Protein AF-A0AA97FKF9-F1 (afdb_monomer)

Nearest PDB structures (foldseek):
  6x8n-assembly2_B  TM=4.352E-01  e=8.289E-02  synthetic construct
  6s37-assembly1_A  TM=6.309E-01  e=6.784E-01  Pseudomonas putida KT2440
  2b0h-assembly1_A  TM=5.850E-01  e=4.011E-01  Mus musculus
  7zly-assembly1_A  TM=5.526E-01  e=2.156E+00  Homo sapiens
  4e17-assembly1_A  TM=4.657E-01  e=2.660E+00  Gallus gallus

Structure (mmCIF, N/CA/C/O backbone):
data_AF-A0AA97FKF9-F1
#
_entry.id   AF-A0AA97FKF9-F1
#
loop_
_atom_site.group_PDB
_atom_site.id
_atom_site.type_symbol
_atom_site.label_atom_id
_atom_site.label_alt_id
_atom_site.label_comp_id
_atom_site.label_asym_id
_atom_site.label_entity_id
_atom_site.label_seq_id
_atom_site.pdbx_PDB_ins_code
_atom_site.Cartn_x
_atom_site.Cartn_y
_atom_site.Cartn_z
_atom_site.occupancy
_atom_site.B_iso_or_equiv
_atom_site.auth_seq_id
_atom_site.auth_comp_id
_atom_site.auth_asym_id
_atom_site.auth_atom_id
_atom_site.pdbx_PDB_model_num
ATOM 1 N N . MET A 1 1 ? 4.760 22.355 73.974 1.00 39.88 1 MET A N 1
ATOM 2 C CA . MET A 1 1 ? 5.443 22.069 72.696 1.00 39.88 1 MET A CA 1
ATOM 3 C C . MET A 1 1 ? 4.393 22.141 71.599 1.00 39.88 1 MET A C 1
ATOM 5 O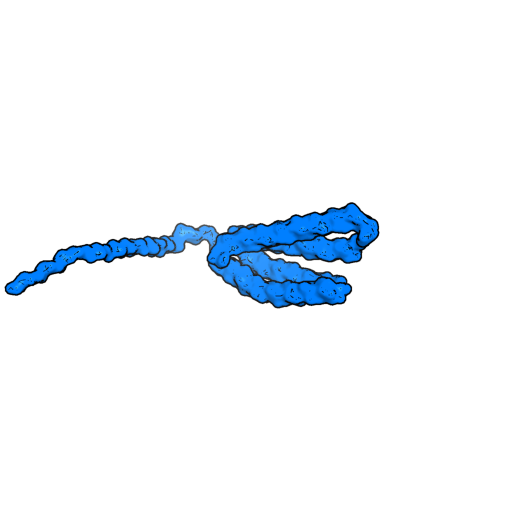 O . MET A 1 1 ? 3.501 21.307 71.565 1.00 39.88 1 MET A O 1
ATOM 9 N N . ALA A 1 2 ? 4.403 23.220 70.820 1.00 43.25 2 ALA A N 1
ATOM 10 C CA . ALA A 1 2 ? 3.542 23.407 69.657 1.00 43.25 2 ALA A CA 1
ATOM 11 C C . ALA A 1 2 ? 4.286 22.926 68.407 1.00 43.25 2 ALA A C 1
ATOM 13 O O . ALA A 1 2 ? 5.495 23.111 68.357 1.00 43.25 2 ALA A O 1
ATOM 14 N N . ILE A 1 3 ? 3.570 22.388 67.415 1.00 48.09 3 ILE A N 1
ATOM 15 C CA . ILE A 1 3 ? 3.771 22.641 65.977 1.00 48.09 3 ILE A CA 1
ATOM 16 C C . ILE A 1 3 ? 2.455 22.281 65.269 1.00 48.09 3 ILE A C 1
ATOM 18 O O . ILE A 1 3 ? 1.991 21.145 65.302 1.00 48.09 3 ILE A O 1
ATOM 22 N N . ARG A 1 4 ? 1.853 23.300 64.649 1.00 49.41 4 ARG A N 1
ATOM 23 C CA . ARG A 1 4 ? 0.804 23.207 63.629 1.00 49.41 4 ARG A CA 1
ATOM 24 C C . ARG A 1 4 ? 1.463 22.911 62.273 1.00 49.41 4 ARG A C 1
ATOM 26 O O . ARG A 1 4 ? 2.506 23.492 61.982 1.00 49.41 4 ARG A O 1
ATOM 33 N N . ARG A 1 5 ? 0.825 22.098 61.430 1.00 48.56 5 ARG A N 1
ATOM 34 C CA . ARG A 1 5 ? 0.983 22.085 59.958 1.00 48.56 5 ARG A CA 1
ATOM 35 C C . ARG A 1 5 ? -0.424 21.860 59.383 1.00 48.56 5 ARG A C 1
ATOM 37 O O . ARG A 1 5 ? -0.955 20.774 59.554 1.00 48.56 5 ARG A O 1
ATOM 44 N N . THR A 1 6 ? -1.230 22.877 59.071 1.00 41.66 6 THR A N 1
ATOM 45 C CA . THR A 1 6 ? -1.260 23.718 57.851 1.00 41.66 6 THR A CA 1
ATOM 46 C C . THR A 1 6 ? -1.144 22.937 56.533 1.00 41.66 6 THR A C 1
ATOM 48 O O . THR A 1 6 ? -0.046 22.633 56.085 1.00 41.66 6 THR A O 1
ATOM 51 N N . THR A 1 7 ? -2.320 22.633 55.967 1.00 48.56 7 THR A N 1
ATOM 52 C CA . THR A 1 7 ? -2.782 22.891 54.583 1.00 48.56 7 THR A CA 1
ATOM 53 C C . THR A 1 7 ? -1.856 22.582 53.400 1.00 48.56 7 THR A C 1
ATOM 55 O O . THR A 1 7 ? -0.799 23.195 53.279 1.00 48.56 7 THR A O 1
ATOM 58 N N . LYS A 1 8 ? -2.355 21.765 52.454 1.00 44.78 8 LYS A N 1
ATOM 59 C CA . LYS A 1 8 ? -2.480 22.022 50.992 1.00 44.78 8 LYS A CA 1
ATOM 60 C C . LYS A 1 8 ? -3.014 20.745 50.301 1.00 44.78 8 LYS A C 1
ATOM 62 O O . LYS A 1 8 ? -2.507 19.669 50.579 1.00 44.78 8 LYS A O 1
ATOM 67 N N . THR A 1 9 ? -4.202 20.785 49.681 1.00 46.09 9 THR A N 1
ATOM 68 C CA . THR A 1 9 ? -4.414 20.850 48.207 1.00 46.09 9 THR A CA 1
ATOM 69 C C . THR A 1 9 ? -3.749 19.660 47.488 1.00 46.09 9 THR A C 1
ATOM 71 O O . THR A 1 9 ? -2.540 19.528 47.567 1.00 46.09 9 THR A O 1
ATOM 74 N N . ALA A 1 10 ? -4.434 18.744 46.800 1.00 45.16 10 ALA A N 1
ATOM 75 C CA . ALA A 1 10 ? -5.509 18.946 45.839 1.00 45.16 10 ALA A CA 1
ATOM 76 C C . ALA A 1 10 ? -6.422 17.706 45.742 1.00 45.16 10 ALA A C 1
ATOM 78 O O . ALA A 1 10 ? -5.940 16.590 45.561 1.00 45.16 10 ALA A O 1
ATOM 79 N N . LEU A 1 11 ? -7.743 17.916 45.800 1.00 43.38 11 LEU A N 1
ATOM 80 C CA . LEU A 1 11 ? -8.673 17.046 45.083 1.00 43.38 11 LEU A CA 1
ATOM 81 C C . LEU A 1 11 ? -8.410 17.302 43.596 1.00 43.38 11 LEU A C 1
ATOM 83 O O . LEU A 1 11 ? -8.825 18.329 43.060 1.00 43.38 11 LEU A O 1
ATOM 87 N N . LEU A 1 12 ? -7.656 16.410 42.960 1.00 43.84 12 LEU A N 1
ATOM 88 C CA . LEU A 1 12 ? -7.642 16.312 41.511 1.00 43.84 12 LEU A CA 1
ATOM 89 C C . LEU A 1 12 ? -9.036 15.872 41.080 1.00 43.84 12 LEU A C 1
ATOM 91 O O . LEU A 1 12 ? -9.574 14.876 41.566 1.00 43.84 12 LEU A O 1
ATOM 95 N N . ALA A 1 13 ? -9.621 16.710 40.232 1.00 41.50 13 ALA A N 1
ATOM 96 C CA . ALA A 1 13 ? -10.889 16.500 39.581 1.00 41.50 13 ALA A CA 1
ATOM 97 C C . ALA A 1 13 ? -10.951 15.076 39.027 1.00 41.50 13 ALA A C 1
ATOM 99 O O . ALA A 1 13 ? -10.149 14.692 38.178 1.00 41.50 13 ALA A O 1
ATOM 100 N N . ALA A 1 14 ? -11.932 14.312 39.502 1.00 45.28 14 ALA A N 1
ATOM 101 C CA . ALA A 1 14 ? -12.481 13.227 38.723 1.00 45.28 14 ALA A CA 1
ATOM 102 C C . ALA A 1 14 ? -13.047 13.865 37.450 1.00 45.28 14 ALA A C 1
ATOM 104 O O . ALA A 1 14 ? -14.180 14.345 37.431 1.00 45.28 14 ALA A O 1
ATOM 105 N N . THR A 1 15 ? -12.238 13.927 36.393 1.00 48.97 15 THR A N 1
ATOM 106 C CA . THR A 1 15 ? -12.764 13.918 35.036 1.00 48.97 15 THR A CA 1
ATOM 107 C C . THR A 1 15 ? -13.501 12.601 34.922 1.00 48.97 15 THR A C 1
ATOM 109 O O . THR A 1 15 ? -12.915 11.552 34.662 1.00 48.97 15 THR A O 1
ATOM 112 N N . ALA A 1 16 ? -14.793 12.657 35.230 1.00 45.09 16 ALA A N 1
ATOM 113 C CA . ALA A 1 16 ? -15.748 11.712 34.721 1.00 45.09 16 ALA A CA 1
ATOM 114 C C . ALA A 1 16 ? -15.509 11.665 33.210 1.00 45.09 16 ALA A C 1
ATOM 116 O O . ALA A 1 16 ? -15.941 12.560 32.485 1.00 45.09 16 ALA A O 1
ATOM 117 N N . LEU A 1 17 ? -14.778 10.645 32.744 1.00 44.97 17 LEU A N 1
ATOM 118 C CA . LEU A 1 17 ? -15.067 10.076 31.444 1.00 44.97 17 LEU A CA 1
ATOM 119 C C . LEU A 1 17 ? -16.537 9.702 31.551 1.00 44.97 17 LEU A C 1
ATOM 121 O O . LEU A 1 17 ? -16.905 8.703 32.171 1.00 44.97 17 LEU A O 1
ATOM 125 N N . ALA A 1 18 ? -17.382 10.602 31.061 1.00 46.38 18 ALA A N 1
ATOM 126 C CA . ALA A 1 18 ? -18.738 10.272 30.736 1.00 46.38 18 ALA A CA 1
ATOM 127 C C . ALA A 1 18 ? -18.623 9.121 29.738 1.00 46.38 18 ALA A C 1
ATOM 129 O O . ALA A 1 18 ? -18.346 9.325 28.560 1.00 46.38 18 ALA A O 1
ATOM 130 N N . LEU A 1 19 ? -18.778 7.905 30.261 1.00 52.09 19 LEU A N 1
ATOM 131 C CA . LEU A 1 19 ? -19.408 6.796 29.576 1.00 52.09 19 LEU A CA 1
ATOM 132 C C . LEU A 1 19 ? -20.719 7.348 29.013 1.00 52.09 19 LEU A C 1
ATOM 134 O O . LEU A 1 19 ? -21.759 7.296 29.668 1.00 52.09 19 LEU A O 1
ATOM 138 N N . LEU A 1 20 ? -20.641 7.985 27.846 1.00 51.16 20 LEU A N 1
ATOM 139 C CA . LEU A 1 20 ? -21.809 8.271 27.045 1.00 51.16 20 LEU A CA 1
ATOM 140 C C . LEU A 1 20 ? -22.305 6.898 26.595 1.00 51.16 20 LEU A C 1
ATOM 142 O O . LEU A 1 20 ? -21.580 6.190 25.894 1.00 51.16 20 LEU A O 1
ATOM 146 N N . PRO A 1 21 ? -23.485 6.461 27.061 1.00 50.97 21 PRO A N 1
ATOM 147 C CA . PRO A 1 21 ? -24.039 5.207 26.611 1.00 50.97 21 PRO A CA 1
ATOM 148 C C . PRO A 1 21 ? -24.312 5.337 25.116 1.00 50.97 21 PRO A C 1
ATOM 150 O O . PRO A 1 21 ? -24.820 6.358 24.654 1.00 50.97 21 PRO A O 1
ATOM 153 N N . ALA A 1 22 ? -23.962 4.278 24.397 1.00 54.69 22 ALA A N 1
ATOM 154 C CA . ALA A 1 22 ? -24.320 3.973 23.025 1.00 54.69 22 ALA A CA 1
ATOM 155 C C . ALA A 1 22 ? -25.791 4.309 22.702 1.00 54.69 22 ALA A C 1
ATOM 157 O O . ALA A 1 22 ? -26.674 3.459 22.795 1.00 54.69 22 ALA A O 1
ATOM 158 N N . LEU A 1 23 ? -26.058 5.560 22.322 1.00 54.62 23 LEU A N 1
ATOM 159 C CA . LEU A 1 23 ? -27.388 6.053 21.961 1.00 54.62 23 LEU A CA 1
ATOM 160 C C . LEU A 1 23 ? -27.372 6.708 20.572 1.00 5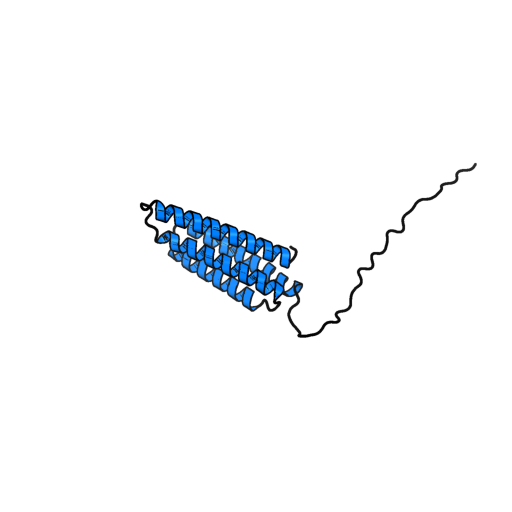4.62 23 LEU A C 1
ATOM 162 O O . LEU A 1 23 ? -27.851 7.817 20.369 1.00 54.62 23 LEU A O 1
ATOM 166 N N . SER A 1 24 ? -26.819 5.990 19.598 1.00 50.91 24 SER A N 1
ATOM 167 C CA . SER A 1 24 ? -27.223 6.082 18.190 1.00 50.91 24 SER A CA 1
ATOM 168 C C . SER A 1 24 ? -26.948 4.751 17.493 1.00 50.91 24 SER A C 1
ATOM 170 O O . SER A 1 24 ? -26.143 4.623 16.583 1.00 50.91 24 SER A O 1
ATOM 172 N N . ALA A 1 25 ? -27.685 3.727 17.922 1.00 58.06 25 ALA A N 1
ATOM 173 C CA . ALA A 1 25 ? -28.095 2.697 16.987 1.00 58.06 25 ALA A CA 1
ATOM 174 C C . ALA A 1 25 ? -28.976 3.366 15.915 1.00 58.06 25 ALA A C 1
ATOM 176 O O . ALA A 1 25 ? -30.182 3.514 16.095 1.00 58.06 25 ALA A O 1
ATOM 177 N N . CYS A 1 26 ? -28.354 3.791 14.820 1.00 48.88 26 CYS A N 1
ATOM 178 C CA . CYS A 1 26 ? -29.000 3.958 13.527 1.00 48.88 26 CYS A CA 1
ATOM 179 C C . CYS A 1 26 ? -28.079 3.292 12.495 1.00 48.88 26 CYS A C 1
ATOM 181 O O . CYS A 1 26 ? -27.107 3.899 12.074 1.00 48.88 26 CYS A O 1
ATOM 183 N N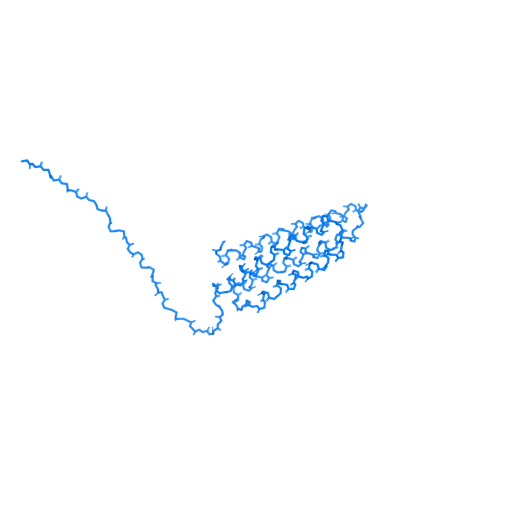 . ALA A 1 27 ? -28.420 2.045 12.135 1.00 49.78 27 ALA A N 1
ATOM 184 C CA . ALA A 1 27 ? -27.708 1.092 11.266 1.00 49.78 27 ALA A CA 1
ATOM 185 C C . ALA A 1 27 ? -26.501 0.383 11.920 1.00 49.78 27 ALA A C 1
ATOM 187 O O . ALA A 1 27 ? -25.515 1.002 12.291 1.00 49.78 27 ALA A O 1
ATOM 188 N N . GLY A 1 28 ? -26.594 -0.939 12.099 1.00 59.25 28 GLY A N 1
ATOM 189 C CA . GLY A 1 28 ? -25.538 -1.769 12.690 1.00 59.25 28 GLY A CA 1
ATOM 190 C C . GLY A 1 28 ? -24.342 -1.955 11.756 1.00 59.25 28 GLY A C 1
ATOM 191 O O . GLY A 1 28 ? -24.239 -2.996 11.116 1.00 59.25 28 GLY A O 1
ATOM 192 N N . GLY A 1 29 ? -23.479 -0.944 11.674 1.00 74.94 29 GLY A N 1
ATOM 193 C CA . GLY A 1 29 ? -22.176 -1.006 11.012 1.00 74.94 29 GLY A CA 1
ATOM 194 C C . GLY A 1 29 ? -21.035 -1.293 11.991 1.00 74.94 29 GLY A C 1
ATOM 195 O O . GLY A 1 29 ? -21.192 -1.156 13.207 1.00 74.94 29 GLY A O 1
ATOM 196 N N . GLN A 1 30 ? -19.891 -1.697 11.444 1.00 90.69 30 GLN A N 1
ATOM 197 C CA . GLN A 1 30 ? -18.630 -1.887 12.163 1.00 90.69 30 GLN A CA 1
ATOM 198 C C . GLN A 1 30 ? -18.183 -0.589 12.855 1.00 90.69 30 GLN A C 1
ATOM 200 O O . GLN A 1 30 ? -18.306 0.507 12.296 1.00 90.69 30 GLN A O 1
ATOM 205 N N . SER A 1 31 ? -17.674 -0.702 14.085 1.00 91.50 31 SER A N 1
ATOM 206 C CA . SER A 1 31 ? -17.102 0.449 14.787 1.00 91.50 31 SER A CA 1
ATOM 207 C C . SER A 1 31 ? -15.762 0.855 14.163 1.00 91.50 31 SER A C 1
ATOM 209 O O . SER A 1 31 ? -15.094 0.027 13.550 1.00 91.50 31 SER A O 1
ATOM 211 N N . VAL A 1 32 ? -15.342 2.113 14.337 1.00 92.50 32 VAL A N 1
ATOM 212 C CA . VAL A 1 32 ? -14.015 2.574 13.876 1.00 92.50 32 VAL A CA 1
ATOM 213 C C . VAL A 1 32 ? -12.905 1.704 14.475 1.00 92.50 32 VAL A C 1
ATOM 215 O O . VAL A 1 32 ? -12.009 1.281 13.760 1.00 92.50 32 VAL A O 1
ATOM 218 N N . ALA A 1 33 ? -13.005 1.355 15.761 1.00 91.88 33 ALA A N 1
ATOM 219 C CA . ALA A 1 33 ? -12.013 0.515 16.432 1.00 91.88 33 ALA A CA 1
ATOM 220 C C . ALA A 1 33 ? -11.929 -0.901 15.835 1.00 91.88 33 ALA A C 1
ATOM 222 O O . ALA A 1 33 ? -10.829 -1.397 15.611 1.00 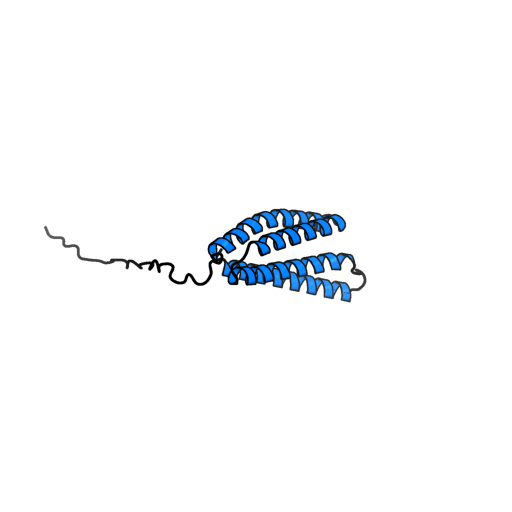91.88 33 ALA A O 1
ATOM 223 N N . ASP A 1 34 ? -13.070 -1.536 15.545 1.00 93.44 34 ASP A N 1
ATOM 224 C CA . ASP A 1 34 ? -13.079 -2.873 14.933 1.00 93.44 34 ASP A CA 1
ATOM 225 C C . ASP A 1 34 ? -12.516 -2.830 13.505 1.00 93.44 34 ASP A C 1
ATOM 227 O O . ASP A 1 34 ? -11.751 -3.705 13.115 1.00 93.44 34 ASP A O 1
ATOM 231 N N . ALA A 1 35 ? -12.865 -1.794 12.735 1.00 94.62 35 ALA A N 1
ATOM 232 C CA . ALA A 1 35 ? -12.339 -1.574 11.390 1.00 94.62 35 ALA A CA 1
ATOM 233 C C . ALA A 1 35 ? -10.819 -1.349 11.397 1.00 94.62 35 ALA A C 1
ATOM 235 O O . ALA A 1 35 ? -10.094 -1.937 10.603 1.00 94.62 35 ALA A O 1
ATOM 236 N N . CYS A 1 36 ? -10.324 -0.533 12.324 1.00 94.19 36 CYS A N 1
ATOM 237 C CA . CYS A 1 36 ? -8.900 -0.258 12.464 1.00 94.19 36 CYS A CA 1
ATOM 238 C C . CYS A 1 36 ? -8.102 -1.464 12.967 1.00 94.19 36 CYS A C 1
ATOM 240 O O . CYS A 1 36 ? -6.951 -1.612 12.574 1.00 94.19 36 CYS A O 1
ATOM 242 N N . SER A 1 37 ? -8.705 -2.359 13.758 1.00 93.69 37 SER A N 1
ATOM 243 C CA . SER A 1 37 ? -8.071 -3.635 14.119 1.00 93.69 37 SER A CA 1
ATOM 244 C C . SER A 1 37 ? -7.823 -4.507 12.886 1.00 93.69 37 SER A C 1
ATOM 246 O O . SER A 1 37 ? -6.764 -5.111 12.782 1.00 93.69 37 SER A O 1
ATOM 248 N N . ILE A 1 38 ? -8.762 -4.536 11.933 1.00 93.88 38 ILE A N 1
ATOM 249 C CA . ILE A 1 38 ? -8.592 -5.262 10.662 1.00 93.88 38 ILE A CA 1
ATOM 250 C C . ILE A 1 38 ? -7.449 -4.654 9.844 1.00 93.88 38 ILE A C 1
ATOM 252 O O . ILE A 1 38 ? -6.630 -5.382 9.290 1.00 93.88 38 ILE A O 1
ATOM 256 N N . VAL A 1 39 ? -7.363 -3.320 9.798 1.00 92.38 39 VAL A N 1
ATOM 257 C CA . VAL A 1 39 ? -6.252 -2.619 9.138 1.00 92.38 39 VAL A CA 1
ATOM 258 C C . VAL A 1 39 ? -4.916 -2.953 9.801 1.00 92.38 39 VAL A C 1
ATOM 260 O O . VAL A 1 39 ? -3.947 -3.226 9.096 1.00 92.38 39 VAL A O 1
ATOM 263 N N . GLU A 1 40 ? -4.840 -2.934 11.132 1.00 90.69 40 GLU A N 1
ATOM 264 C CA . GLU A 1 40 ? -3.617 -3.236 11.885 1.00 90.69 40 GLU A CA 1
ATOM 265 C C . GLU A 1 40 ? -3.150 -4.679 11.638 1.00 90.69 40 GLU A C 1
ATOM 267 O O . GLU A 1 40 ? -1.992 -4.896 11.268 1.00 90.69 40 GLU A O 1
ATOM 272 N N . ASP A 1 41 ? -4.067 -5.643 11.760 1.00 89.50 41 ASP A N 1
ATOM 273 C CA . ASP A 1 41 ? -3.799 -7.061 11.518 1.00 89.50 41 ASP A CA 1
ATOM 274 C C . ASP A 1 41 ? -3.344 -7.292 10.068 1.00 89.50 41 ASP A C 1
ATOM 276 O O . ASP A 1 41 ? -2.294 -7.894 9.829 1.00 89.50 41 ASP A O 1
ATOM 280 N N . GLY A 1 42 ? -4.065 -6.719 9.100 1.00 87.94 42 GLY A N 1
ATOM 281 C CA . GLY A 1 42 ? -3.719 -6.821 7.685 1.00 87.94 42 GLY A CA 1
ATOM 282 C C . GLY A 1 42 ? -2.387 -6.146 7.339 1.00 87.94 42 GLY A C 1
ATOM 283 O O . GLY A 1 42 ? -1.606 -6.664 6.545 1.00 87.94 42 GLY A O 1
ATOM 284 N N . THR A 1 43 ? -2.049 -5.022 7.978 1.00 83.31 43 THR A N 1
ATOM 285 C CA . THR A 1 43 ? -0.762 -4.333 7.760 1.00 83.31 43 THR A CA 1
ATOM 286 C C . THR A 1 43 ? 0.426 -5.174 8.235 1.00 83.31 43 THR A C 1
ATOM 288 O O . THR A 1 43 ? 1.518 -5.100 7.660 1.00 83.31 43 THR A O 1
ATOM 291 N N . ALA A 1 44 ? 0.249 -6.000 9.269 1.00 83.88 44 ALA A N 1
ATOM 292 C CA . ALA A 1 44 ? 1.283 -6.935 9.701 1.00 83.88 44 ALA A CA 1
ATOM 293 C C . ALA A 1 44 ? 1.564 -8.010 8.636 1.00 83.88 44 ALA A C 1
ATOM 295 O O . ALA A 1 44 ? 2.728 -8.348 8.409 1.00 83.88 44 ALA A O 1
ATOM 296 N N . GLU A 1 45 ? 0.523 -8.497 7.955 1.00 79.25 45 GLU A N 1
ATOM 297 C CA . GLU A 1 45 ? 0.644 -9.445 6.841 1.00 79.25 45 GLU A CA 1
ATOM 298 C C . GLU A 1 45 ? 1.318 -8.786 5.627 1.00 79.25 45 GLU A C 1
ATOM 300 O O . GLU A 1 45 ? 2.329 -9.295 5.133 1.00 79.25 45 GLU A O 1
ATOM 305 N N . LEU A 1 46 ? 0.872 -7.580 5.254 1.00 83.50 46 LEU A N 1
ATOM 306 C CA . LEU A 1 46 ? 1.440 -6.805 4.146 1.00 83.50 46 LEU A CA 1
ATOM 307 C C . LEU A 1 46 ? 2.940 -6.531 4.320 1.00 83.50 46 LEU A C 1
ATOM 309 O O . LEU A 1 46 ? 3.688 -6.558 3.347 1.00 83.50 46 LEU A O 1
ATOM 313 N N . ASN A 1 47 ? 3.425 -6.297 5.545 1.00 81.88 47 ASN A N 1
ATOM 314 C CA . ASN A 1 47 ? 4.856 -6.077 5.794 1.00 81.88 47 ASN A CA 1
ATOM 315 C C . ASN A 1 47 ? 5.733 -7.267 5.372 1.00 81.88 47 ASN A C 1
ATOM 317 O O . ASN A 1 47 ? 6.866 -7.070 4.916 1.00 81.88 47 ASN A O 1
ATOM 321 N N . SER A 1 48 ? 5.225 -8.496 5.511 1.00 81.38 48 SER A N 1
ATOM 322 C CA . SER A 1 48 ? 5.929 -9.683 5.025 1.00 81.38 48 SER A CA 1
ATOM 323 C C . SER A 1 48 ? 6.022 -9.644 3.501 1.00 81.38 48 SER A C 1
ATOM 325 O O . SER A 1 48 ? 7.117 -9.734 2.949 1.00 81.38 48 SER A O 1
ATOM 327 N N . SER A 1 49 ? 4.897 -9.405 2.830 1.00 82.81 49 SER A N 1
ATOM 328 C CA . SER A 1 49 ? 4.807 -9.374 1.369 1.00 82.81 49 SER A CA 1
ATOM 329 C C . SER A 1 49 ? 5.614 -8.218 0.745 1.00 82.81 49 SER A C 1
ATOM 331 O O . SER A 1 49 ? 6.289 -8.390 -0.269 1.00 82.81 49 SER A O 1
ATOM 333 N N . LEU A 1 50 ? 5.653 -7.046 1.389 1.00 80.50 50 LEU A N 1
ATOM 334 C CA . LEU A 1 50 ? 6.482 -5.904 0.972 1.00 80.50 50 LEU A CA 1
ATOM 335 C C . LEU A 1 50 ? 7.988 -6.195 1.073 1.00 80.50 50 LEU A C 1
ATOM 337 O O . LEU A 1 50 ? 8.780 -5.695 0.268 1.00 80.50 50 LEU A O 1
ATOM 341 N N . THR A 1 51 ? 8.397 -7.008 2.049 1.00 82.56 51 THR A N 1
ATOM 342 C CA . THR A 1 51 ? 9.796 -7.442 2.187 1.00 82.56 51 THR A CA 1
ATOM 343 C C . THR A 1 51 ? 10.214 -8.329 1.011 1.00 82.56 51 THR A C 1
ATOM 345 O O . THR A 1 51 ? 11.333 -8.196 0.496 1.00 82.56 51 THR A O 1
ATOM 348 N N . ASP A 1 52 ? 9.305 -9.180 0.541 1.00 80.50 52 ASP A N 1
ATOM 349 C CA . ASP A 1 52 ? 9.527 -10.022 -0.633 1.00 80.50 52 ASP A CA 1
ATOM 350 C C . ASP A 1 52 ? 9.607 -9.173 -1.911 1.00 80.50 52 ASP A C 1
ATOM 352 O O . ASP A 1 52 ? 10.574 -9.310 -2.668 1.00 80.50 52 ASP A O 1
ATOM 356 N N . ILE A 1 53 ? 8.700 -8.199 -2.088 1.00 80.00 53 ILE A N 1
ATOM 357 C CA . ILE A 1 53 ? 8.732 -7.256 -3.225 1.00 80.00 53 ILE A CA 1
ATOM 358 C C . ILE A 1 53 ? 10.087 -6.548 -3.306 1.00 80.00 53 ILE A C 1
ATOM 360 O O . ILE A 1 53 ? 10.715 -6.515 -4.366 1.00 80.00 53 ILE A O 1
ATOM 364 N N . SER A 1 54 ? 10.582 -6.020 -2.184 1.00 77.44 54 SER A N 1
ATOM 365 C CA . SER A 1 54 ? 11.893 -5.357 -2.116 1.00 77.44 54 SER A CA 1
ATOM 366 C C . SER A 1 54 ? 13.042 -6.284 -2.545 1.00 77.44 54 SER A C 1
ATOM 368 O O . SER A 1 54 ? 13.977 -5.879 -3.251 1.00 77.44 54 SER A O 1
ATOM 370 N N . SER A 1 55 ? 12.952 -7.566 -2.188 1.00 80.00 55 SER A N 1
ATOM 371 C CA . SER A 1 55 ? 13.924 -8.583 -2.599 1.00 80.00 55 SER A CA 1
ATOM 372 C C . SER A 1 55 ? 13.868 -8.852 -4.109 1.00 80.00 55 SER A C 1
ATOM 374 O O . SER A 1 55 ? 14.912 -8.984 -4.748 1.00 80.00 55 SER A O 1
ATOM 376 N N . SER A 1 56 ? 12.678 -8.852 -4.710 1.00 78.25 56 SER A N 1
ATOM 377 C CA . SER A 1 56 ? 12.486 -9.052 -6.156 1.00 78.25 56 SER A CA 1
ATOM 378 C C . SER A 1 56 ? 12.955 -7.858 -6.987 1.00 78.25 56 SER A C 1
ATOM 380 O O . SER A 1 56 ? 13.658 -8.040 -7.983 1.00 78.25 56 SER A O 1
ATOM 382 N N . VAL A 1 57 ? 12.666 -6.632 -6.529 1.00 75.69 57 VAL A N 1
ATOM 383 C CA . VAL A 1 57 ? 13.175 -5.391 -7.144 1.00 75.69 57 VAL A CA 1
ATOM 384 C C . VAL A 1 57 ? 14.704 -5.398 -7.176 1.00 75.69 57 VAL A C 1
ATOM 386 O O . VAL A 1 57 ? 15.310 -5.119 -8.209 1.00 75.69 57 VAL A O 1
ATOM 389 N N . THR A 1 58 ? 15.351 -5.751 -6.061 1.00 76.88 58 THR A N 1
ATOM 390 C CA . THR A 1 58 ? 16.823 -5.788 -5.985 1.00 76.88 58 THR A CA 1
ATOM 391 C C . THR A 1 58 ? 17.440 -6.962 -6.747 1.00 76.88 58 THR A C 1
ATOM 393 O O . THR A 1 58 ? 18.572 -6.852 -7.221 1.00 76.88 58 THR A O 1
ATOM 396 N N . GLY A 1 59 ? 16.704 -8.066 -6.895 1.00 77.50 59 GLY A N 1
ATOM 397 C CA . GLY A 1 59 ? 17.096 -9.228 -7.690 1.00 77.50 59 GLY A CA 1
ATOM 398 C C . GLY A 1 59 ? 16.960 -9.039 -9.205 1.00 77.50 59 GLY A C 1
ATOM 399 O O . GLY A 1 59 ? 17.579 -9.793 -9.954 1.00 77.50 59 GLY A O 1
ATOM 400 N N . GLY A 1 60 ? 16.197 -8.036 -9.657 1.00 73.94 60 GLY A N 1
ATOM 401 C CA . GLY A 1 60 ? 15.927 -7.791 -11.078 1.00 73.94 60 GLY A CA 1
ATOM 402 C C . GLY A 1 60 ? 15.016 -8.841 -11.724 1.00 73.94 60 GLY A C 1
ATOM 403 O O . GLY A 1 60 ? 15.062 -9.017 -12.939 1.00 73.94 60 GLY A O 1
ATOM 404 N N . ASP A 1 61 ? 14.223 -9.555 -10.923 1.00 80.12 61 ASP A N 1
ATOM 405 C CA . ASP A 1 61 ? 13.268 -10.560 -11.393 1.00 80.12 61 ASP A CA 1
ATOM 406 C C . ASP A 1 61 ? 11.894 -9.902 -11.593 1.00 80.12 61 ASP A C 1
ATOM 408 O O . ASP A 1 61 ? 11.099 -9.768 -10.662 1.00 80.12 61 ASP A O 1
ATOM 412 N N . SER A 1 62 ? 11.648 -9.417 -12.813 1.00 78.81 62 SER A N 1
ATOM 413 C CA . SER A 1 62 ? 10.425 -8.691 -13.176 1.00 78.81 62 SER A CA 1
ATOM 414 C C . SER A 1 62 ? 9.165 -9.555 -13.102 1.00 78.81 62 SER A C 1
ATOM 416 O O . SER A 1 62 ? 8.089 -9.048 -12.776 1.00 78.81 62 SER A O 1
ATOM 418 N N . ASP A 1 63 ? 9.291 -10.855 -13.377 1.00 82.31 63 ASP A N 1
ATOM 419 C CA . ASP A 1 63 ? 8.168 -11.791 -13.329 1.00 82.31 63 ASP A CA 1
ATOM 420 C C . ASP A 1 63 ? 7.770 -12.040 -11.868 1.00 82.31 63 ASP A C 1
ATOM 422 O O . ASP A 1 63 ? 6.597 -11.902 -11.514 1.00 82.31 63 ASP A O 1
ATOM 426 N N . ALA A 1 64 ? 8.755 -12.297 -10.996 1.00 83.56 64 ALA A N 1
ATOM 427 C CA . ALA A 1 64 ? 8.523 -12.441 -9.559 1.00 83.56 64 ALA A CA 1
ATOM 428 C C . ALA A 1 64 ? 7.988 -11.149 -8.921 1.00 83.56 64 ALA A C 1
ATOM 430 O O . ALA A 1 64 ? 7.111 -11.208 -8.059 1.00 83.56 64 ALA A O 1
ATOM 431 N N . LEU A 1 65 ? 8.475 -9.983 -9.361 1.00 83.50 65 LEU A N 1
ATOM 432 C CA . LEU A 1 65 ? 7.962 -8.686 -8.922 1.00 83.50 65 LEU A CA 1
ATOM 433 C C . LEU A 1 65 ? 6.478 -8.524 -9.268 1.00 83.50 65 LEU A C 1
ATOM 435 O O . LEU A 1 65 ? 5.692 -8.141 -8.406 1.00 83.50 65 LEU A O 1
ATOM 439 N N . THR A 1 66 ? 6.093 -8.839 -10.507 1.00 84.88 66 THR A N 1
ATOM 440 C CA . THR A 1 66 ? 4.702 -8.724 -10.971 1.00 84.88 66 THR A CA 1
ATOM 441 C C . THR A 1 66 ? 3.776 -9.651 -10.183 1.00 84.88 66 THR A C 1
ATOM 443 O O . THR A 1 66 ? 2.704 -9.234 -9.750 1.00 84.88 66 THR A O 1
ATOM 446 N N . GLU A 1 67 ? 4.195 -10.899 -9.951 1.00 87.50 67 GLU A N 1
ATOM 447 C CA . GLU A 1 67 ? 3.421 -11.869 -9.167 1.00 87.50 67 GLU A CA 1
ATOM 448 C C . GLU A 1 67 ? 3.240 -11.417 -7.710 1.00 87.50 67 GLU A C 1
ATOM 450 O O . GLU A 1 67 ? 2.133 -11.480 -7.175 1.00 87.50 67 GLU A O 1
ATOM 455 N N . GLN A 1 68 ? 4.299 -10.906 -7.078 1.00 87.62 68 GLN A N 1
ATOM 456 C CA . GLN A 1 68 ? 4.245 -10.443 -5.688 1.00 87.62 68 GLN A CA 1
ATOM 457 C C . GLN A 1 68 ? 3.432 -9.161 -5.529 1.00 87.62 68 GLN A C 1
ATOM 459 O O . GLN A 1 68 ? 2.649 -9.055 -4.590 1.00 87.62 68 GLN A O 1
ATOM 464 N N . VAL A 1 69 ? 3.555 -8.211 -6.460 1.00 88.06 69 VAL A N 1
ATOM 465 C CA . VAL A 1 69 ? 2.695 -7.020 -6.499 1.00 88.06 69 VAL A CA 1
ATOM 466 C C . VAL A 1 69 ? 1.225 -7.423 -6.597 1.00 88.06 69 VAL A C 1
ATOM 468 O O . VAL A 1 69 ? 0.410 -6.931 -5.823 1.00 88.06 69 VAL A O 1
ATOM 471 N N . ALA A 1 70 ? 0.886 -8.356 -7.491 1.00 88.81 70 ALA A N 1
ATOM 472 C CA . ALA A 1 70 ? -0.487 -8.832 -7.637 1.00 88.81 70 ALA A CA 1
ATOM 473 C C . ALA A 1 70 ? -1.006 -9.538 -6.371 1.00 88.81 70 ALA A C 1
ATOM 475 O O . ALA A 1 70 ? -2.182 -9.405 -6.030 1.00 88.81 70 ALA A O 1
ATOM 476 N N . ALA A 1 71 ? -0.142 -10.274 -5.663 1.00 89.12 71 ALA A N 1
ATOM 477 C CA . ALA A 1 71 ? -0.487 -10.881 -4.381 1.00 89.12 71 ALA A CA 1
ATOM 478 C C . ALA A 1 71 ? -0.799 -9.814 -3.320 1.00 89.12 71 ALA A C 1
ATOM 480 O O . ALA A 1 71 ? -1.838 -9.898 -2.668 1.00 89.12 71 ALA A O 1
ATOM 481 N N . VAL A 1 72 ? 0.036 -8.775 -3.212 1.00 90.38 72 VAL A N 1
ATOM 482 C CA . VAL A 1 72 ? -0.182 -7.667 -2.269 1.00 90.38 72 VAL A CA 1
ATOM 483 C C . VAL A 1 72 ? -1.444 -6.874 -2.601 1.00 90.38 72 VAL A C 1
ATOM 485 O O . VAL A 1 72 ? -2.239 -6.606 -1.705 1.00 90.38 72 VAL A O 1
ATOM 488 N N . ASP A 1 73 ? -1.693 -6.559 -3.874 1.00 90.00 73 ASP A N 1
ATOM 489 C CA . ASP A 1 73 ? -2.934 -5.892 -4.295 1.00 90.00 73 ASP A CA 1
ATOM 490 C C . ASP A 1 73 ? -4.176 -6.723 -3.925 1.00 90.00 73 ASP A C 1
ATOM 492 O O . ASP A 1 73 ? -5.211 -6.178 -3.526 1.00 90.00 73 ASP A O 1
ATOM 496 N N . SER A 1 74 ? -4.082 -8.055 -4.019 1.00 91.12 74 SER A N 1
ATOM 497 C CA . SER A 1 74 ? -5.158 -8.955 -3.600 1.00 91.12 74 SER A CA 1
ATOM 498 C C . SER A 1 74 ? -5.358 -8.967 -2.083 1.00 91.12 74 SER A C 1
ATOM 500 O O . SER A 1 74 ? -6.504 -9.022 -1.640 1.00 91.12 74 SER A O 1
ATOM 502 N N . GLU A 1 75 ? -4.284 -8.929 -1.290 1.00 91.94 75 GLU A N 1
ATOM 503 C CA . GLU A 1 75 ? -4.349 -8.834 0.177 1.00 91.94 75 GLU A CA 1
ATOM 504 C C . GLU A 1 75 ? -4.975 -7.503 0.608 1.00 91.94 75 GLU A C 1
ATOM 506 O O . GLU A 1 75 ? -5.911 -7.490 1.407 1.00 91.94 75 GLU A O 1
ATOM 511 N N . ILE A 1 76 ? -4.539 -6.394 0.002 1.00 93.06 76 ILE A N 1
ATOM 512 C CA . ILE A 1 76 ? -5.110 -5.061 0.229 1.00 93.06 76 ILE A CA 1
ATOM 513 C C . ILE A 1 76 ? -6.607 -5.052 -0.102 1.00 93.06 76 ILE A C 1
ATOM 515 O O . ILE A 1 76 ? -7.430 -4.568 0.673 1.00 93.06 76 ILE A O 1
ATOM 519 N N . SER A 1 77 ? -6.990 -5.634 -1.239 1.00 93.25 77 SER A N 1
ATOM 520 C CA .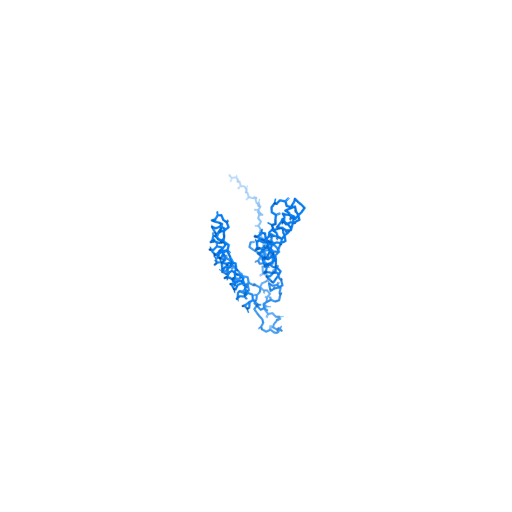 SER A 1 77 ? -8.401 -5.715 -1.629 1.00 93.25 77 SER A CA 1
ATOM 521 C C . SER A 1 77 ? -9.227 -6.528 -0.625 1.00 93.25 77 SER A C 1
ATOM 523 O O . SER A 1 77 ? -10.317 -6.104 -0.246 1.00 93.25 77 SER A O 1
ATOM 525 N N . ALA A 1 78 ? -8.700 -7.662 -0.152 1.00 93.31 78 ALA A N 1
ATOM 526 C CA . ALA A 1 78 ? -9.383 -8.514 0.819 1.00 93.31 78 ALA A CA 1
ATOM 527 C C . ALA A 1 78 ? -9.603 -7.801 2.164 1.00 93.31 78 ALA A C 1
ATOM 529 O O . ALA A 1 78 ? -10.711 -7.831 2.695 1.00 93.31 78 ALA A O 1
ATOM 530 N N . ILE A 1 79 ? -8.590 -7.093 2.672 1.00 93.50 79 ILE A N 1
ATOM 531 C CA . ILE A 1 79 ? -8.708 -6.260 3.879 1.00 93.50 79 ILE A CA 1
ATOM 532 C C . ILE A 1 79 ? -9.779 -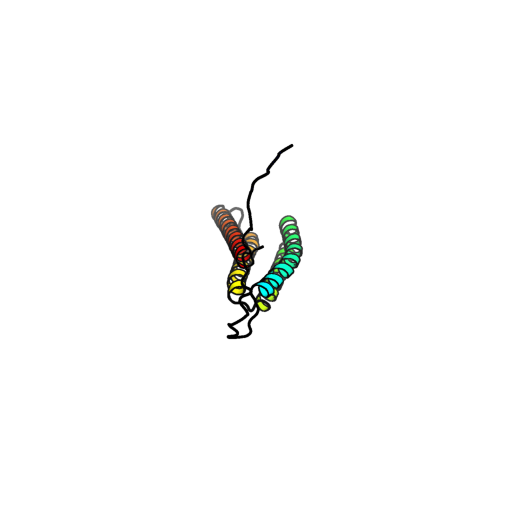5.175 3.666 1.00 93.50 79 ILE A C 1
ATOM 534 O O . ILE A 1 79 ? -10.653 -4.981 4.512 1.00 93.50 79 ILE A O 1
ATOM 538 N N . GLY A 1 80 ? -9.758 -4.497 2.513 1.00 93.12 80 GLY A N 1
ATOM 539 C CA . GLY A 1 80 ? -10.716 -3.444 2.163 1.00 93.12 80 GLY A CA 1
ATOM 540 C C . GLY A 1 80 ? -12.177 -3.904 2.066 1.00 93.12 80 GLY A C 1
ATOM 541 O O . GLY A 1 80 ? -13.084 -3.097 2.302 1.00 93.12 80 GLY A O 1
ATOM 542 N N . ASP A 1 81 ? -12.409 -5.182 1.753 1.00 95.00 81 ASP A N 1
ATOM 543 C CA . ASP A 1 81 ? -13.735 -5.812 1.720 1.00 95.00 81 ASP A CA 1
ATOM 544 C C . ASP A 1 81 ? -14.286 -6.111 3.128 1.00 95.00 81 ASP A C 1
ATOM 546 O O . ASP A 1 81 ? -15.505 -6.148 3.328 1.00 95.00 81 ASP A O 1
ATOM 550 N N . GLU A 1 82 ? -13.413 -6.295 4.121 1.00 94.81 82 GLU A N 1
ATOM 551 C CA . GLU A 1 82 ? -13.797 -6.511 5.523 1.00 94.81 82 GLU A CA 1
ATOM 552 C C . GLU A 1 82 ? -14.089 -5.199 6.274 1.00 94.81 82 GLU A C 1
ATOM 554 O O . GLU A 1 82 ? -14.777 -5.189 7.306 1.00 94.81 82 GLU A O 1
ATOM 559 N N . ILE A 1 83 ? -13.612 -4.071 5.743 1.00 93.62 83 ILE A N 1
ATOM 560 C CA . ILE A 1 83 ? -13.851 -2.741 6.300 1.00 93.62 83 ILE A CA 1
ATOM 561 C C . ILE A 1 83 ? -15.205 -2.222 5.810 1.00 93.62 83 ILE A C 1
ATOM 563 O O . ILE A 1 83 ? -15.389 -1.839 4.658 1.00 93.62 83 ILE A O 1
ATOM 567 N N . THR A 1 84 ? -16.173 -2.160 6.720 1.00 94.56 84 THR A N 1
ATOM 568 C CA . THR A 1 84 ? -17.528 -1.647 6.443 1.00 94.56 84 THR A CA 1
ATOM 569 C C . THR A 1 84 ? -17.797 -0.293 7.094 1.00 94.56 84 THR A C 1
ATOM 571 O O . THR A 1 84 ? -18.809 0.344 6.802 1.00 94.56 84 THR A O 1
ATOM 574 N N . ASN A 1 85 ? -16.903 0.162 7.974 1.00 93.75 85 ASN A N 1
ATOM 575 C CA . ASN A 1 85 ? -16.954 1.505 8.531 1.00 93.75 85 ASN A CA 1
ATOM 576 C C . ASN A 1 85 ? -16.552 2.537 7.462 1.00 93.75 85 ASN A C 1
ATOM 578 O O . ASN A 1 85 ? -15.431 2.490 6.973 1.00 93.75 85 ASN A O 1
ATOM 582 N N . GLU A 1 86 ? -17.441 3.470 7.108 1.00 93.19 86 GLU A N 1
ATOM 583 C CA . GLU A 1 86 ? -17.218 4.416 5.997 1.00 93.19 86 GLU A CA 1
ATOM 584 C C . GLU A 1 86 ? -16.001 5.333 6.192 1.00 93.19 86 GLU A C 1
ATOM 586 O O . GLU A 1 86 ? -15.318 5.660 5.221 1.00 93.19 86 GLU A O 1
ATOM 591 N N . GLU A 1 87 ? -15.721 5.743 7.430 1.00 91.81 87 GLU A N 1
ATOM 592 C CA . GLU A 1 87 ? -14.598 6.627 7.755 1.00 91.81 87 GLU A CA 1
ATOM 593 C C . GLU A 1 87 ? -13.268 5.902 7.529 1.00 91.81 87 GLU A C 1
ATOM 595 O O . GLU A 1 87 ? -12.449 6.350 6.729 1.00 91.81 87 GLU A O 1
ATOM 600 N N . VAL A 1 88 ? -13.108 4.720 8.134 1.00 94.12 88 VAL A N 1
ATOM 601 C CA . VAL A 1 88 ? -11.908 3.889 7.945 1.00 94.12 88 VAL A CA 1
ATOM 602 C C . VAL A 1 88 ? -11.796 3.409 6.502 1.00 94.12 88 VAL A C 1
ATOM 604 O O . VAL A 1 88 ? -10.707 3.433 5.938 1.00 94.12 88 VAL A O 1
ATOM 607 N N . LYS A 1 89 ? -12.916 3.035 5.870 1.00 94.62 89 LYS A N 1
ATOM 608 C CA . LYS A 1 89 ? -12.941 2.600 4.471 1.00 94.62 89 LYS A CA 1
ATOM 609 C C . LYS A 1 89 ? -12.445 3.689 3.531 1.00 94.62 89 LYS A C 1
ATOM 611 O O . LYS A 1 89 ? -11.688 3.388 2.624 1.00 94.62 89 LYS A O 1
ATOM 616 N N . THR A 1 90 ? -12.836 4.943 3.745 1.00 94.94 90 THR A N 1
ATOM 617 C CA . THR A 1 90 ? -12.398 6.051 2.883 1.00 94.94 90 THR A CA 1
ATOM 618 C C . THR A 1 90 ? -10.880 6.227 2.936 1.00 94.94 90 THR A C 1
ATOM 620 O O . THR A 1 90 ? -10.239 6.307 1.888 1.00 94.94 90 THR A O 1
ATOM 623 N N . SER A 1 91 ? -10.298 6.242 4.138 1.00 94.81 91 SER A N 1
ATOM 624 C CA . SER A 1 91 ? -8.844 6.355 4.312 1.00 94.81 91 SER A CA 1
ATOM 625 C C . SER A 1 91 ? -8.109 5.114 3.793 1.00 94.81 91 SER A C 1
ATOM 627 O O . SER A 1 91 ? -7.055 5.229 3.169 1.00 94.81 91 SER A O 1
ATOM 629 N N . TYR A 1 92 ? -8.684 3.926 3.991 1.00 95.38 92 TYR A N 1
ATOM 630 C CA . TYR A 1 92 ? -8.122 2.671 3.501 1.00 95.38 92 TYR A CA 1
ATOM 631 C C . TYR A 1 92 ? -8.154 2.567 1.971 1.00 95.38 92 TYR A C 1
ATOM 633 O O . TYR A 1 92 ? -7.150 2.218 1.359 1.00 95.38 92 TYR A O 1
ATOM 641 N N . ASP A 1 93 ? -9.273 2.917 1.336 1.00 95.69 93 ASP A N 1
ATOM 642 C CA . ASP A 1 93 ? -9.415 2.913 -0.121 1.00 95.69 93 ASP A CA 1
ATOM 643 C C . ASP A 1 93 ? -8.432 3.921 -0.761 1.00 95.69 93 ASP A C 1
ATOM 645 O O . ASP A 1 93 ? -7.870 3.646 -1.821 1.00 95.69 93 ASP A O 1
ATOM 649 N N . ALA A 1 94 ? -8.162 5.059 -0.104 1.00 95.56 94 ALA A N 1
ATOM 650 C CA . ALA A 1 94 ? -7.132 6.008 -0.537 1.00 95.56 94 ALA A CA 1
ATOM 651 C C . ALA A 1 94 ? -5.714 5.416 -0.442 1.00 95.56 94 ALA A C 1
ATOM 653 O O . ALA A 1 94 ? -4.920 5.574 -1.371 1.00 95.56 94 ALA A O 1
ATOM 654 N N . PHE A 1 95 ? -5.407 4.695 0.641 1.00 94.50 95 PHE A N 1
ATOM 655 C CA . PHE A 1 95 ? -4.153 3.950 0.780 1.00 94.50 95 PHE A CA 1
ATOM 656 C C . PHE A 1 95 ? -4.006 2.875 -0.306 1.00 94.50 95 PHE A C 1
ATOM 658 O O . PHE A 1 95 ? -2.970 2.812 -0.967 1.00 94.50 95 PHE A O 1
ATOM 665 N N . ALA A 1 96 ? -5.052 2.080 -0.539 1.00 94.69 96 ALA A N 1
ATOM 666 C CA . ALA A 1 96 ? -5.070 1.033 -1.555 1.00 94.69 96 ALA A CA 1
ATOM 667 C C . ALA A 1 96 ? -4.840 1.596 -2.967 1.00 94.69 96 ALA A C 1
ATOM 669 O O . ALA A 1 96 ? -4.046 1.052 -3.735 1.00 94.69 96 ALA A O 1
ATOM 670 N N . ALA A 1 97 ? -5.484 2.720 -3.295 1.00 95.12 97 ALA A N 1
ATOM 671 C CA . ALA A 1 97 ? -5.291 3.402 -4.570 1.00 95.12 97 ALA A CA 1
ATOM 672 C C . ALA A 1 97 ? -3.854 3.921 -4.732 1.00 95.12 97 ALA A C 1
ATOM 674 O O . ALA A 1 97 ? -3.226 3.666 -5.756 1.00 95.12 97 ALA A O 1
ATOM 675 N N . ALA A 1 98 ? -3.304 4.588 -3.711 1.00 94.81 98 ALA A N 1
ATOM 676 C CA . ALA A 1 98 ? -1.933 5.094 -3.754 1.00 94.81 98 ALA A CA 1
ATOM 677 C C . ALA A 1 98 ? -0.894 3.965 -3.871 1.00 94.81 98 ALA A C 1
ATOM 679 O O . ALA A 1 98 ? 0.130 4.120 -4.542 1.00 94.81 98 ALA A O 1
ATOM 680 N N . PHE A 1 99 ? -1.163 2.812 -3.250 1.00 91.56 99 PHE A N 1
ATOM 681 C CA . PHE A 1 99 ? -0.327 1.625 -3.391 1.00 91.56 99 PHE A CA 1
ATOM 682 C C . PHE A 1 99 ? -0.363 1.079 -4.823 1.00 91.56 99 PHE A C 1
ATOM 684 O O . PHE A 1 99 ? 0.694 0.884 -5.422 1.00 91.56 99 PHE A O 1
ATOM 691 N N . SER A 1 100 ? -1.558 0.909 -5.395 1.00 91.50 100 SER A N 1
ATOM 692 C CA . SER A 1 100 ? -1.735 0.434 -6.773 1.00 91.50 100 SER A CA 1
ATOM 693 C C . SER A 1 100 ? -1.113 1.384 -7.809 1.00 91.50 100 SER A C 1
ATOM 695 O O . SER A 1 100 ? -0.499 0.944 -8.785 1.00 91.50 100 SER A O 1
ATOM 697 N N . ASP A 1 101 ? -1.184 2.698 -7.575 1.00 92.25 101 ASP A N 1
ATOM 698 C CA . ASP A 1 101 ? -0.504 3.689 -8.412 1.00 92.25 101 ASP A CA 1
ATOM 699 C C . ASP A 1 101 ? 1.020 3.518 -8.346 1.00 92.25 101 ASP A C 1
ATOM 701 O O . ASP A 1 101 ? 1.677 3.458 -9.389 1.00 92.25 101 ASP A O 1
ATOM 705 N N . LEU A 1 102 ? 1.595 3.376 -7.145 1.00 90.19 102 LEU A N 1
ATOM 706 C CA . LEU A 1 102 ? 3.033 3.148 -6.975 1.00 90.19 102 LEU A CA 1
ATOM 707 C C . LEU A 1 102 ? 3.495 1.859 -7.667 1.00 90.19 102 LEU A C 1
ATOM 709 O O . LEU A 1 102 ? 4.517 1.863 -8.359 1.00 90.19 102 LEU A O 1
ATOM 713 N N . THR A 1 103 ? 2.764 0.758 -7.500 1.00 87.56 103 THR A N 1
ATOM 714 C CA . THR A 1 103 ? 3.131 -0.524 -8.113 1.00 87.56 103 THR A CA 1
ATOM 715 C C . THR A 1 103 ? 2.962 -0.512 -9.630 1.00 87.56 103 THR A C 1
ATOM 717 O O . THR A 1 103 ? 3.745 -1.149 -10.339 1.00 87.56 103 THR A O 1
ATOM 720 N N . SER A 1 104 ? 2.008 0.261 -10.150 1.00 87.94 104 SER A N 1
ATOM 721 C CA . SER A 1 104 ? 1.870 0.519 -11.585 1.00 87.94 104 SER A CA 1
ATOM 722 C C . SER A 1 104 ? 3.062 1.308 -12.135 1.00 87.94 104 SER A C 1
ATOM 724 O O . SER A 1 104 ? 3.581 0.957 -13.196 1.00 87.94 104 SER A O 1
ATOM 726 N N . GLN A 1 105 ? 3.555 2.322 -11.406 1.00 88.62 105 GLN A N 1
ATOM 727 C CA . GLN A 1 105 ? 4.778 3.039 -11.797 1.00 88.62 105 GLN A CA 1
ATOM 728 C C . GLN A 1 105 ? 5.999 2.111 -11.800 1.00 88.62 105 GLN A C 1
ATOM 730 O O . GLN A 1 105 ? 6.765 2.115 -12.761 1.00 88.62 105 GLN A O 1
ATOM 735 N N . LEU A 1 106 ? 6.159 1.275 -10.766 1.00 84.06 106 LEU A N 1
ATOM 736 C CA . LEU A 1 106 ? 7.263 0.311 -10.673 1.00 84.06 106 LEU A CA 1
ATOM 737 C C . LEU A 1 106 ? 7.280 -0.677 -11.846 1.00 84.06 106 LEU A C 1
ATOM 739 O O . LEU A 1 106 ? 8.344 -0.954 -12.394 1.00 84.06 106 LEU A O 1
ATOM 743 N N . GLN A 1 107 ? 6.117 -1.187 -12.253 1.00 82.31 107 GLN A N 1
ATOM 744 C CA . GLN A 1 107 ? 6.008 -2.064 -13.422 1.00 82.31 107 GLN A CA 1
ATOM 745 C C . GLN A 1 107 ? 6.313 -1.311 -14.722 1.00 82.31 107 GLN A C 1
ATOM 747 O O . GLN A 1 107 ? 7.078 -1.803 -15.548 1.00 82.31 107 GLN A O 1
ATOM 752 N N . GLY A 1 108 ? 5.790 -0.089 -14.873 1.00 82.94 108 GLY A N 1
ATOM 753 C CA . GLY A 1 108 ? 6.039 0.751 -16.047 1.00 82.94 108 GLY A CA 1
ATOM 754 C C . GLY A 1 108 ? 7.515 1.104 -16.248 1.00 82.94 108 GLY A C 1
ATOM 755 O O . GLY A 1 108 ? 7.950 1.294 -17.382 1.00 82.94 108 GLY A O 1
ATOM 756 N N . MET A 1 109 ? 8.319 1.124 -15.179 1.00 81.25 109 MET A N 1
ATOM 757 C CA . MET A 1 109 ? 9.762 1.348 -15.285 1.00 81.25 109 MET A CA 1
ATOM 758 C C . MET A 1 109 ? 10.511 0.265 -16.062 1.00 81.25 109 MET A C 1
ATOM 760 O O . MET A 1 109 ? 11.561 0.562 -16.633 1.00 81.25 109 MET A O 1
ATOM 764 N N . ALA A 1 110 ? 10.005 -0.970 -16.090 1.00 77.19 110 ALA A N 1
ATOM 765 C CA . ALA A 1 110 ? 10.646 -2.064 -16.816 1.00 77.19 110 ALA A CA 1
ATOM 766 C C . ALA A 1 110 ? 10.654 -1.832 -18.339 1.00 77.19 110 ALA A C 1
ATOM 768 O O . ALA A 1 110 ? 11.536 -2.341 -19.032 1.00 77.19 110 ALA A O 1
ATOM 769 N N . ASP A 1 111 ? 9.713 -1.030 -18.843 1.00 78.75 111 ASP A N 1
ATOM 770 C CA . ASP A 1 111 ? 9.528 -0.750 -20.269 1.00 78.75 111 ASP A CA 1
ATOM 771 C C . ASP A 1 111 ? 10.228 0.539 -20.741 1.00 78.75 111 ASP A C 1
ATOM 773 O O . ASP A 1 111 ? 10.183 0.876 -21.927 1.00 78.75 111 ASP A O 1
ATOM 777 N N . ILE A 1 112 ? 10.881 1.279 -19.837 1.00 84.50 112 ILE A N 1
ATOM 778 C CA . ILE A 1 112 ? 11.513 2.562 -20.165 1.00 84.50 112 ILE A CA 1
ATOM 779 C C . ILE A 1 112 ? 12.809 2.351 -20.947 1.00 84.50 112 ILE A C 1
ATOM 781 O O . ILE A 1 112 ? 13.718 1.635 -20.519 1.00 84.50 112 ILE A O 1
ATOM 785 N N . ASP A 1 113 ? 12.945 3.068 -22.066 1.00 85.38 113 ASP A N 1
ATOM 786 C CA . ASP A 1 113 ? 14.233 3.220 -22.736 1.00 85.38 113 ASP A CA 1
ATOM 787 C C . ASP A 1 113 ? 15.158 4.093 -21.879 1.00 85.38 113 ASP A C 1
ATOM 789 O O . ASP A 1 113 ? 15.040 5.314 -21.835 1.00 85.38 113 ASP A O 1
ATOM 793 N N . VAL A 1 114 ? 16.122 3.460 -21.214 1.00 84.06 114 VAL A N 1
ATOM 794 C CA . VAL A 1 114 ? 17.100 4.136 -20.345 1.00 84.06 114 VAL A CA 1
ATOM 795 C C . VAL A 1 114 ? 18.012 5.128 -21.077 1.00 84.06 114 VAL A C 1
ATOM 797 O O . VAL A 1 114 ? 18.756 5.870 -20.435 1.00 84.06 114 VAL A O 1
ATOM 800 N N . THR A 1 115 ? 18.013 5.125 -22.412 1.00 91.38 115 THR A N 1
ATOM 801 C CA . THR A 1 115 ? 18.738 6.112 -23.220 1.00 91.38 115 THR A CA 1
ATOM 802 C C . THR A 1 115 ? 17.913 7.369 -23.497 1.00 91.38 115 THR A C 1
ATOM 804 O O . THR A 1 115 ? 18.489 8.410 -23.825 1.00 91.38 115 THR A O 1
ATOM 807 N N . ASP A 1 116 ? 16.596 7.303 -23.297 1.00 92.88 116 ASP A N 1
ATOM 808 C CA . ASP A 1 116 ? 15.694 8.445 -23.330 1.00 92.88 116 ASP A CA 1
ATOM 809 C C . ASP A 1 116 ? 15.693 9.141 -21.961 1.00 92.88 116 ASP A C 1
ATOM 811 O O . ASP A 1 116 ? 15.088 8.701 -20.984 1.00 92.88 116 ASP A O 1
ATOM 815 N N . THR A 1 117 ? 16.437 10.243 -21.876 1.00 92.38 117 THR A N 1
ATOM 816 C CA . THR A 1 117 ? 16.627 10.973 -20.613 1.00 92.38 117 THR A CA 1
ATOM 817 C C . THR A 1 117 ? 15.334 11.624 -20.120 1.00 92.38 117 THR A C 1
ATOM 819 O O . THR A 1 117 ? 15.150 11.752 -18.907 1.00 92.38 117 THR A O 1
ATOM 822 N N . ASP A 1 118 ? 14.440 12.008 -21.034 1.00 93.88 118 ASP A N 1
ATOM 823 C CA . ASP A 1 118 ? 13.166 12.632 -20.681 1.00 93.88 118 ASP A CA 1
ATOM 824 C C . ASP A 1 118 ? 12.237 11.570 -20.077 1.00 93.88 118 ASP A C 1
ATOM 826 O O . ASP A 1 118 ? 11.734 11.764 -18.972 1.00 93.88 118 ASP A O 1
ATOM 830 N N . ALA A 1 119 ? 12.136 10.391 -20.706 1.00 89.38 119 ALA A N 1
ATOM 831 C CA . ALA A 1 119 ? 11.342 9.275 -20.183 1.00 89.38 119 ALA A CA 1
ATOM 83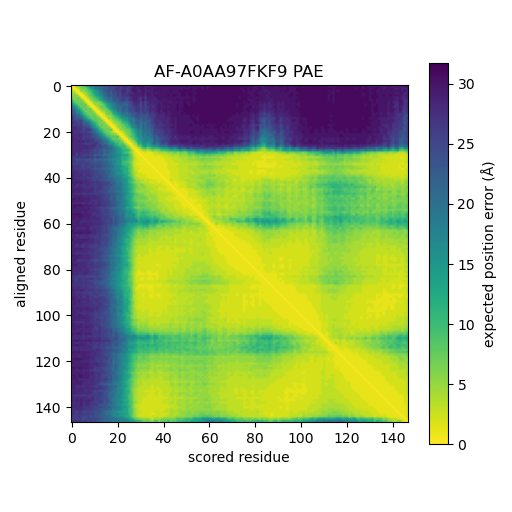2 C C . ALA A 1 119 ? 11.824 8.793 -18.800 1.00 89.38 119 ALA A C 1
ATOM 834 O O . ALA A 1 119 ? 11.019 8.544 -17.901 1.00 89.38 119 ALA A O 1
ATOM 835 N N . VAL A 1 120 ? 13.144 8.704 -18.592 1.00 89.81 120 VAL A N 1
ATOM 836 C CA . VAL A 1 120 ? 13.723 8.350 -17.282 1.00 89.81 120 VAL A CA 1
ATOM 837 C C . VAL A 1 120 ? 13.403 9.409 -16.220 1.00 89.81 120 VAL A C 1
ATOM 839 O O . VAL A 1 120 ? 13.122 9.066 -15.066 1.00 89.81 120 VAL A O 1
ATOM 842 N N . THR A 1 121 ? 13.444 10.692 -16.591 1.00 93.62 121 THR A N 1
ATOM 843 C CA . THR A 1 121 ? 13.134 11.800 -15.676 1.00 93.62 121 THR A CA 1
ATOM 844 C C . THR A 1 121 ? 11.662 11.770 -15.275 1.00 93.62 121 THR A C 1
ATOM 846 O O . THR A 1 121 ? 11.368 11.758 -14.081 1.00 93.62 121 THR A O 1
ATOM 849 N N . GLU A 1 122 ? 10.751 11.663 -16.246 1.00 92.06 122 GLU A N 1
ATOM 850 C CA . GLU A 1 122 ? 9.304 11.600 -16.005 1.00 92.06 122 GLU A CA 1
ATOM 851 C C . GLU A 1 122 ? 8.928 10.428 -15.092 1.00 92.06 122 GLU A C 1
ATOM 853 O O . GLU A 1 122 ? 8.189 10.604 -14.125 1.00 92.06 122 GLU A O 1
ATOM 858 N N . ALA A 1 123 ? 9.492 9.242 -15.324 1.00 90.00 123 ALA A N 1
ATOM 859 C CA . ALA A 1 123 ? 9.215 8.084 -14.479 1.00 90.00 123 ALA A CA 1
ATOM 860 C C . ALA A 1 123 ? 9.770 8.215 -13.057 1.00 90.00 123 ALA A C 1
ATOM 862 O O . ALA A 1 123 ? 9.152 7.753 -12.098 1.00 90.00 123 ALA A O 1
ATOM 863 N N . THR A 1 124 ? 10.921 8.871 -12.897 1.00 89.88 124 THR A N 1
ATOM 864 C CA . THR A 1 124 ? 11.489 9.145 -11.570 1.00 89.88 124 THR A CA 1
ATOM 865 C C . THR A 1 124 ? 10.613 10.128 -10.790 1.00 89.88 124 THR A C 1
ATOM 867 O O . THR A 1 124 ? 10.379 9.941 -9.592 1.00 89.88 124 THR A O 1
ATOM 870 N N . GLU A 1 125 ? 10.103 11.166 -11.459 1.00 93.69 125 GLU A N 1
ATOM 871 C CA . GLU A 1 125 ? 9.158 12.118 -10.871 1.00 93.69 125 GLU A CA 1
ATOM 872 C C . GLU A 1 125 ? 7.836 11.435 -10.504 1.00 93.69 125 GLU A C 1
ATOM 874 O O . GLU A 1 125 ? 7.361 11.609 -9.381 1.00 93.69 125 GLU A O 1
ATOM 879 N N . ALA A 1 126 ? 7.294 10.600 -11.395 1.00 91.94 126 ALA A N 1
ATOM 880 C CA . ALA A 1 126 ? 6.073 9.837 -11.154 1.00 91.94 126 ALA A CA 1
ATOM 881 C C . ALA A 1 126 ? 6.218 8.886 -9.956 1.00 91.94 126 ALA A C 1
ATOM 883 O O . ALA A 1 126 ? 5.388 8.917 -9.052 1.00 91.94 126 ALA A O 1
ATOM 884 N N . MET A 1 127 ? 7.310 8.117 -9.874 1.00 90.69 127 MET A N 1
ATOM 885 C CA . MET A 1 127 ? 7.595 7.282 -8.701 1.00 90.69 127 MET A CA 1
ATOM 886 C C . MET A 1 127 ? 7.694 8.094 -7.407 1.00 90.69 127 MET A C 1
ATOM 888 O O . MET A 1 127 ? 7.191 7.670 -6.367 1.00 90.69 127 MET A O 1
ATOM 892 N N . THR A 1 128 ? 8.348 9.257 -7.452 1.00 92.69 128 THR A N 1
ATOM 893 C CA . THR A 1 128 ? 8.492 10.127 -6.275 1.00 92.69 128 THR A CA 1
ATOM 894 C C . THR A 1 128 ? 7.135 10.666 -5.820 1.00 92.69 128 THR A C 1
ATOM 896 O O . THR A 1 128 ? 6.859 10.704 -4.618 1.00 92.69 128 THR A O 1
ATOM 899 N N . ALA A 1 129 ? 6.279 11.053 -6.769 1.00 94.50 129 ALA A N 1
ATOM 900 C CA . ALA A 1 129 ? 4.918 11.496 -6.502 1.00 94.50 129 ALA A CA 1
ATOM 901 C C . ALA A 1 129 ? 4.080 10.366 -5.887 1.00 94.50 129 ALA A C 1
ATOM 903 O O . ALA A 1 129 ? 3.613 10.526 -4.764 1.00 94.50 129 ALA A O 1
ATOM 904 N N . SER A 1 130 ? 4.005 9.192 -6.526 1.00 93.06 130 SER A N 1
ATOM 905 C CA . SER A 1 130 ? 3.261 8.038 -5.996 1.00 93.06 130 SER A CA 1
ATOM 906 C C . SER A 1 130 ? 3.774 7.585 -4.626 1.00 93.06 130 SER A C 1
ATOM 908 O O . SER A 1 130 ? 2.989 7.248 -3.746 1.00 93.06 130 SER A O 1
ATOM 910 N N . SER A 1 131 ? 5.089 7.629 -4.393 1.00 90.44 131 SER A N 1
ATOM 911 C CA . SER A 1 131 ? 5.664 7.335 -3.075 1.00 90.44 131 SER A CA 1
ATOM 912 C C . SER A 1 131 ? 5.248 8.360 -2.016 1.00 90.44 131 SER A C 1
ATOM 914 O O . SER A 1 131 ? 5.038 7.998 -0.858 1.00 90.44 131 SER A O 1
ATOM 916 N N . THR A 1 132 ? 5.131 9.635 -2.387 1.00 94.94 132 THR A N 1
ATOM 917 C CA . THR A 1 132 ? 4.649 10.696 -1.490 1.00 94.94 132 THR A CA 1
ATOM 918 C C . THR A 1 132 ? 3.161 10.529 -1.198 1.00 94.94 132 THR A C 1
ATOM 920 O O . THR A 1 132 ? 2.754 10.628 -0.043 1.00 94.94 132 THR A O 1
ATOM 923 N N . ASP A 1 133 ? 2.361 10.222 -2.216 1.00 94.25 133 ASP A N 1
ATOM 924 C CA . ASP A 1 133 ? 0.923 9.994 -2.073 1.00 94.25 133 ASP A CA 1
ATOM 925 C C . ASP A 1 133 ? 0.637 8.777 -1.190 1.00 94.25 133 ASP A C 1
ATOM 927 O O . ASP A 1 133 ? -0.199 8.863 -0.293 1.00 94.25 133 ASP A O 1
ATOM 931 N N . LEU A 1 134 ? 1.402 7.690 -1.343 1.00 93.19 134 LEU A N 1
ATOM 932 C CA . LEU A 1 134 ? 1.309 6.523 -0.464 1.00 93.19 134 LEU A CA 1
ATOM 933 C C . LEU A 1 134 ? 1.657 6.867 0.991 1.00 93.19 134 LEU A C 1
ATOM 935 O O . LEU A 1 134 ? 0.948 6.449 1.903 1.00 93.19 134 LEU A O 1
ATOM 939 N N . GLN A 1 135 ? 2.719 7.647 1.224 1.00 92.56 135 GLN A N 1
ATOM 940 C CA . GLN A 1 135 ? 3.089 8.099 2.573 1.00 92.56 135 GLN A CA 1
ATOM 941 C C . GLN A 1 135 ? 2.001 8.977 3.203 1.00 92.56 135 GLN A C 1
ATOM 943 O O . GLN A 1 135 ? 1.702 8.824 4.386 1.00 92.56 135 GLN A O 1
ATOM 948 N N . ASN A 1 136 ? 1.395 9.877 2.424 1.00 95.38 136 ASN A N 1
ATOM 949 C CA . ASN A 1 136 ? 0.299 10.722 2.893 1.00 95.38 136 ASN A CA 1
ATOM 950 C C . ASN A 1 136 ? -0.944 9.886 3.215 1.00 95.38 136 ASN A C 1
ATOM 952 O O . ASN A 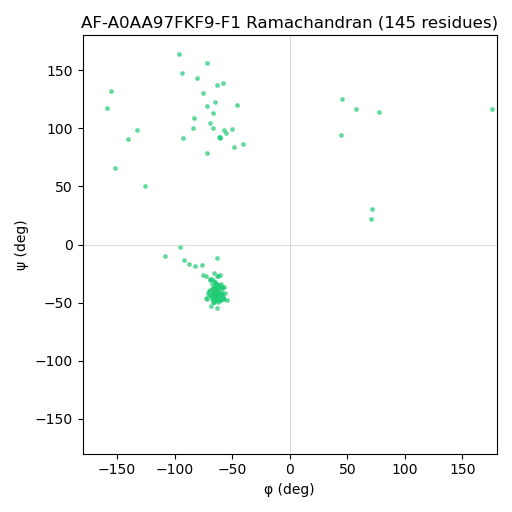1 136 ? -1.495 10.021 4.300 1.00 95.38 136 ASN A O 1
ATOM 956 N N . ALA A 1 137 ? -1.338 8.971 2.326 1.00 94.62 137 ALA A N 1
ATOM 957 C CA . ALA A 1 137 ? -2.480 8.092 2.554 1.00 94.62 137 ALA A CA 1
ATOM 958 C C . ALA A 1 137 ? -2.263 7.171 3.766 1.00 94.62 137 ALA A C 1
ATOM 960 O O . ALA A 1 137 ? -3.181 6.946 4.552 1.00 94.62 137 ALA A O 1
ATOM 961 N N . GLN A 1 138 ? -1.034 6.687 3.971 1.00 91.25 138 GLN A N 1
ATOM 962 C CA . GLN A 1 138 ? -0.664 5.947 5.175 1.00 91.25 138 GLN A CA 1
ATOM 963 C C . GLN A 1 138 ? -0.779 6.816 6.434 1.00 91.25 138 GLN A C 1
ATOM 965 O O . GLN A 1 138 ? -1.287 6.343 7.451 1.00 91.25 138 GLN A O 1
ATOM 970 N N . ALA A 1 139 ? -0.326 8.072 6.389 1.00 92.88 139 ALA A N 1
ATOM 971 C CA . ALA A 1 139 ? -0.448 9.002 7.509 1.00 92.88 139 ALA A CA 1
ATOM 972 C C . ALA A 1 139 ? -1.916 9.325 7.833 1.00 92.88 139 ALA A C 1
ATOM 974 O O . ALA A 1 139 ? -2.287 9.317 9.003 1.00 92.88 139 ALA A O 1
ATOM 975 N N . ASP A 1 140 ? -2.755 9.529 6.818 1.00 92.62 140 ASP A N 1
ATOM 976 C CA . ASP A 1 140 ? -4.190 9.773 6.985 1.00 92.62 140 ASP A CA 1
ATOM 977 C C . ASP A 1 140 ? -4.906 8.544 7.568 1.00 92.62 140 ASP A C 1
ATOM 979 O O . ASP A 1 140 ? -5.735 8.669 8.472 1.00 92.62 140 ASP A O 1
ATOM 983 N N . LEU A 1 141 ? -4.557 7.337 7.107 1.00 91.38 141 LEU A N 1
ATOM 984 C CA . LEU A 1 141 ? -5.063 6.079 7.665 1.00 91.38 141 LEU A CA 1
ATOM 985 C C . LEU A 1 141 ? -4.639 5.899 9.131 1.00 91.38 141 LEU A C 1
ATOM 987 O O . LEU A 1 141 ? -5.447 5.507 9.971 1.00 91.38 141 LEU A O 1
ATOM 991 N N . THR A 1 142 ? -3.392 6.250 9.442 1.00 91.31 142 THR A N 1
ATOM 992 C CA . THR A 1 142 ? -2.834 6.236 10.800 1.00 91.31 142 THR A CA 1
ATOM 993 C C . THR A 1 142 ? -3.562 7.231 11.712 1.00 91.31 142 THR A C 1
ATOM 995 O O . THR A 1 142 ? -3.966 6.863 12.811 1.00 91.31 142 THR A O 1
ATOM 998 N N . ASP A 1 143 ? -3.814 8.461 11.250 1.00 92.00 143 ASP A N 1
ATOM 999 C CA . ASP A 1 143 ? -4.571 9.479 11.996 1.00 92.00 143 ASP A CA 1
ATOM 1000 C C . ASP A 1 143 ? -6.031 9.055 12.219 1.00 92.00 143 ASP A C 1
ATOM 1002 O O . ASP A 1 143 ? -6.555 9.181 13.326 1.00 92.00 143 ASP A O 1
ATOM 1006 N N . THR A 1 144 ? -6.657 8.459 11.197 1.00 90.50 144 THR A N 1
ATOM 1007 C CA . THR A 1 144 ? -8.023 7.914 11.273 1.00 90.50 144 THR A CA 1
ATOM 1008 C C . THR A 1 144 ? -8.133 6.830 12.348 1.00 90.50 144 THR A C 1
ATOM 1010 O O . THR A 1 144 ? -9.110 6.782 13.097 1.00 90.50 144 THR A O 1
ATOM 1013 N N . CYS A 1 145 ? -7.127 5.960 12.441 1.00 89.56 145 CYS A N 1
ATOM 1014 C CA . CYS A 1 145 ? -7.131 4.842 13.375 1.00 89.56 145 CYS A CA 1
ATOM 1015 C C . CYS A 1 145 ? -6.480 5.125 14.735 1.00 89.56 145 CYS A C 1
ATOM 1017 O O . CYS A 1 145 ? -6.708 4.378 15.690 1.00 89.56 145 CYS A O 1
ATOM 1019 N N . GLY A 1 146 ? -5.738 6.224 14.862 1.00 83.81 146 GLY A N 1
ATOM 1020 C CA . GLY A 1 146 ? -5.169 6.699 16.119 1.00 83.81 146 GLY A CA 1
ATOM 1021 C C . GLY A 1 146 ? -4.015 5.857 16.670 1.00 83.81 146 GLY A C 1
ATOM 1022 O O . GLY A 1 146 ? -3.866 5.801 17.896 1.00 83.81 146 GLY A O 1
ATOM 1023 N N . PHE A 1 147 ? -3.228 5.212 15.802 1.00 74.25 147 PHE A N 1
ATOM 1024 C CA . PHE A 1 147 ? -2.013 4.468 16.174 1.00 74.25 147 PHE A CA 1
ATOM 1025 C C . PHE A 1 147 ? -0.715 5.144 15.715 1.00 74.25 147 PHE A C 1
ATOM 1027 O O . PHE A 1 147 ? -0.788 6.097 14.918 1.00 74.25 147 PHE A O 1
#

Mean predicted aligned error: 11.06 Å

Secondary structure (DSSP, 8-state):
-------------------------SS-PPPHHHHHHHHHHHHHHHHHHHHHHHHHHHHT-HHHHHHHHHHHHHHHHHHHHH---HHHHHHHHHHHHHHHHHHHHHHHGGG--TT-HHHHHHHHHHHHHHHHHHHHHHHHHHHHHT-

Radius of gyration: 24.59 Å; Cα contacts (8 Å, |Δi|>4): 98; chains: 1; bounding box: 48×36×96 Å

Solvent-accessible surface area (backbone atoms only — not comparable to full-atom values): 8572 Å² total; per-residue (Å²): 140,87,85,89,82,83,87,80,89,76,87,74,76,79,75,71,77,72,79,71,72,92,80,74,90,73,76,99,65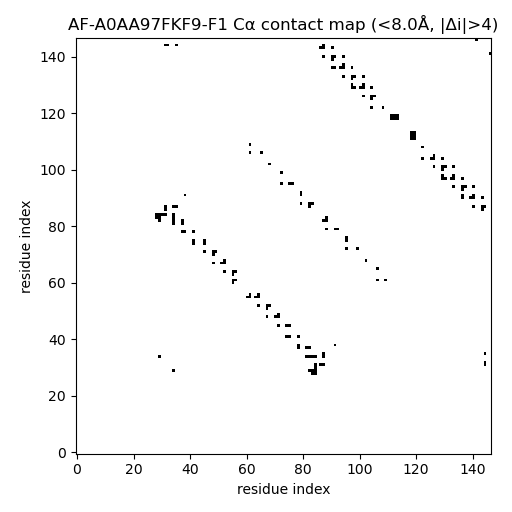,54,49,67,68,62,35,38,49,51,51,52,57,47,50,61,56,47,55,56,53,51,54,50,37,55,52,23,62,76,67,68,38,65,67,60,30,52,55,44,50,53,51,50,54,50,51,52,49,54,50,57,70,71,33,68,20,67,70,60,34,53,33,46,53,47,26,50,50,25,46,53,51,34,55,50,46,60,57,55,55,76,75,56,56,83,84,40,64,65,62,50,48,53,52,52,51,50,44,52,48,27,52,48,46,26,53,48,24,47,49,50,34,32,60,75,59,71,109

Sequence (147 aa):
MAIRRTTKTALLAATALALLPALSACAGGQSVADACSIVEDGTAELNSSLTDISSSVTGGDSDALTEQVAAVDSEISAIGDEITNEEVKTSYDAFAAAFSDLTSQLQGMADIDVTDTDAVTEATEAMTASSTDLQNAQADLTDTCGF

Foldseek 3Di:
DDDDDDDDDDPDDPPPPPPPDPPDPPDDWDDLQRLLVLVVVLVVVLVVLVVQLVVCLVVVPLVSNVVSLVVSLVSLVVSLVVRRPPLLNVLSVQLSVLSVQLSVLVNVVVVDDPVPPVSVVVSVVSNVVSVVSNVVSVVSSCVSSVD

Organism: NCBI:txid2981139

pLDDT: mean 81.01, std 16.96, range [39.88, 95.69]